Protein AF-A0AAJ0A864-F1 (afdb_monomer)

Foldseek 3Di:
DQPQQDDPVLLVLLVVLLVVQPPDFQQEEAEAADDPVLSVVLSVVVVGAYLCRSSPLCNPPVHPNPCPVVDDPVSVVSSVLSSLQSVLLVNLQGQEYEYEAADPPPGHDPVLPDSCRPHNVCNSLQVPHRDPRYWYKYAHCPDPPRNPPIDTDPPDDPVVVVPDD

Radius of gyration: 16.09 Å; Cα contacts (8 Å, |Δi|>4): 238; chains: 1; bounding box: 32×35×52 Å

Secondary structure (DSSP, 8-state):
-GGGT--HHHHHHHHHHHHHS---TT-BEEESSS-HHHHHHHHHHTT-B-HHHHHGGGT-TTSTT-TTTTS-HHHHHHHHHHHHHHHHHHHHTSSEEEEE-PPSS--S-TTS-SHIIIIIHHIIIIIT---TT-EEEEE-TTSTT-TT-EEEEES---GGGSS--

Structure (mmCIF, N/CA/C/O backbone):
data_AF-A0AAJ0A864-F1
#
_entry.id   AF-A0AAJ0A864-F1
#
loop_
_atom_site.group_PDB
_atom_site.id
_atom_site.type_symbol
_atom_site.label_atom_id
_atom_site.label_alt_id
_atom_site.label_comp_id
_atom_site.label_asym_id
_atom_site.label_entity_id
_atom_site.label_seq_id
_atom_site.pdbx_PDB_ins_code
_atom_site.Cartn_x
_atom_site.Cartn_y
_atom_site.Cartn_z
_atom_site.occupancy
_atom_site.B_iso_or_equiv
_atom_site.auth_seq_id
_atom_site.auth_comp_id
_atom_site.auth_asym_id
_atom_site.auth_atom_id
_atom_site.pdbx_PDB_model_num
ATOM 1 N N . VAL A 1 1 ? 8.183 14.359 -11.055 1.00 48.59 1 VAL A N 1
ATOM 2 C CA . VAL A 1 1 ? 8.402 13.544 -9.830 1.00 48.59 1 VAL A CA 1
ATOM 3 C C . VAL A 1 1 ? 8.627 12.056 -10.144 1.00 48.59 1 VAL A C 1
ATOM 5 O O . VAL A 1 1 ? 9.389 11.418 -9.438 1.00 48.59 1 VAL A O 1
ATOM 8 N N . TYR A 1 2 ? 8.082 11.517 -11.244 1.00 49.19 2 TYR A N 1
ATOM 9 C CA . TYR A 1 2 ? 8.258 10.113 -11.669 1.00 49.19 2 TYR A CA 1
ATOM 10 C C . TYR A 1 2 ? 9.666 9.613 -12.081 1.00 49.19 2 TYR A C 1
ATOM 12 O O . TYR A 1 2 ? 9.952 8.448 -11.802 1.00 49.19 2 TYR A O 1
ATOM 20 N N . PRO A 1 3 ? 10.565 10.410 -12.705 1.00 59.06 3 PRO A N 1
ATOM 21 C CA . PRO A 1 3 ? 11.715 9.841 -13.425 1.00 59.06 3 PRO A CA 1
ATOM 22 C C . PRO A 1 3 ? 12.799 9.230 -12.523 1.00 59.06 3 PRO A C 1
ATOM 24 O O . PRO A 1 3 ? 13.749 8.639 -13.024 1.00 59.06 3 PRO A O 1
ATOM 27 N N . GLN A 1 4 ? 12.683 9.359 -11.196 1.00 72.50 4 GLN A N 1
ATOM 28 C CA . GLN A 1 4 ? 13.662 8.802 -10.260 1.00 72.50 4 GLN A CA 1
ATOM 29 C C . GLN A 1 4 ? 13.469 7.302 -9.968 1.00 72.50 4 GLN A C 1
ATOM 31 O O . GLN A 1 4 ? 14.411 6.656 -9.503 1.00 72.50 4 GLN A O 1
ATOM 36 N N . TYR A 1 5 ? 12.275 6.748 -10.223 1.00 81.25 5 TYR A N 1
ATOM 37 C CA . TYR A 1 5 ? 11.952 5.350 -9.898 1.00 81.25 5 TYR A CA 1
ATOM 38 C C . TYR A 1 5 ? 11.578 4.495 -11.105 1.00 81.25 5 TYR A C 1
ATOM 40 O O . TYR A 1 5 ? 11.988 3.337 -11.141 1.00 81.25 5 TYR A O 1
ATOM 48 N N . LEU A 1 6 ? 10.812 5.048 -12.049 1.00 90.44 6 LEU A N 1
ATOM 49 C CA . LEU A 1 6 ? 10.259 4.312 -13.186 1.00 90.44 6 LEU A CA 1
ATOM 50 C C . LEU A 1 6 ? 10.549 5.024 -14.503 1.00 90.44 6 LEU A C 1
ATOM 52 O O . LEU A 1 6 ? 10.594 6.259 -14.549 1.00 90.44 6 LEU A O 1
ATOM 56 N N . THR A 1 7 ? 10.678 4.243 -15.573 1.00 91.75 7 THR A N 1
ATOM 57 C CA . THR A 1 7 ? 10.582 4.767 -16.940 1.00 91.75 7 THR A CA 1
ATOM 58 C C . THR A 1 7 ? 9.127 5.097 -17.288 1.00 91.75 7 THR A C 1
ATOM 60 O O . THR A 1 7 ? 8.189 4.709 -16.587 1.00 91.75 7 THR A O 1
ATOM 63 N N . ILE A 1 8 ? 8.919 5.838 -18.378 1.00 90.56 8 ILE A N 1
ATOM 64 C CA . ILE A 1 8 ? 7.571 6.207 -18.835 1.00 90.56 8 ILE A CA 1
ATOM 65 C C . ILE A 1 8 ? 6.778 4.952 -19.229 1.00 90.56 8 ILE A C 1
ATOM 67 O O . ILE A 1 8 ? 5.592 4.847 -18.920 1.00 90.56 8 ILE A O 1
ATOM 71 N N . GLU A 1 9 ? 7.446 3.986 -19.854 1.00 92.88 9 GLU A N 1
ATOM 72 C CA . GLU A 1 9 ? 6.871 2.715 -20.293 1.00 92.88 9 GLU A CA 1
ATOM 73 C C . GLU A 1 9 ? 6.418 1.871 -19.098 1.00 92.88 9 GLU A C 1
ATOM 75 O O . GLU A 1 9 ? 5.308 1.341 -19.106 1.00 92.88 9 GLU A O 1
ATOM 80 N N . GLU A 1 10 ? 7.230 1.804 -18.038 1.00 94.69 10 GLU A N 1
ATOM 81 C CA . GLU A 1 10 ? 6.875 1.093 -16.804 1.00 94.69 10 GLU A CA 1
ATOM 82 C C . GLU A 1 10 ? 5.656 1.726 -16.122 1.00 94.69 10 GLU A C 1
ATOM 84 O O . GLU A 1 10 ? 4.744 1.018 -15.696 1.00 94.69 10 GLU A O 1
ATOM 89 N N . VAL A 1 11 ? 5.596 3.062 -16.054 1.00 94.19 11 VAL A N 1
ATOM 90 C CA . VAL A 1 11 ? 4.421 3.768 -15.516 1.00 94.19 11 VAL A CA 1
ATOM 91 C C . VAL A 1 11 ? 3.176 3.451 -16.342 1.00 94.19 11 VAL A C 1
ATOM 93 O O . VAL A 1 11 ? 2.132 3.135 -15.771 1.00 94.19 11 VAL A O 1
ATOM 96 N N . ALA A 1 12 ? 3.277 3.515 -17.672 1.00 93.88 12 ALA A N 1
ATOM 97 C CA . ALA A 1 12 ? 2.158 3.224 -18.562 1.00 93.88 12 ALA A CA 1
ATOM 98 C C . ALA A 1 12 ? 1.654 1.783 -18.384 1.00 93.88 12 ALA A C 1
ATOM 100 O O . ALA A 1 12 ? 0.447 1.576 -18.261 1.00 93.88 12 ALA A O 1
ATOM 101 N N . GLN A 1 13 ? 2.564 0.809 -18.286 1.00 95.25 13 GLN A N 1
ATOM 102 C CA . GLN A 1 13 ? 2.222 -0.597 -18.065 1.00 95.25 13 GLN A CA 1
ATOM 103 C C . GLN A 1 13 ? 1.512 -0.813 -16.721 1.00 95.25 13 GLN A C 1
ATOM 105 O O . GLN A 1 13 ? 0.503 -1.514 -16.666 1.00 95.25 13 GLN A O 1
ATOM 110 N N . ILE A 1 14 ? 1.996 -0.184 -15.646 1.00 95.69 14 ILE A N 1
ATOM 111 C CA . ILE A 1 14 ? 1.382 -0.281 -14.313 1.00 95.69 14 ILE A CA 1
ATOM 112 C C . ILE A 1 14 ? -0.017 0.343 -14.306 1.00 95.69 14 ILE A C 1
ATOM 114 O O . ILE A 1 14 ? -0.963 -0.254 -13.791 1.00 95.69 14 ILE A O 1
ATOM 118 N N . ILE A 1 15 ? -0.170 1.531 -14.898 1.00 94.25 15 ILE A N 1
ATOM 119 C CA . ILE A 1 15 ? -1.473 2.200 -14.998 1.00 94.25 15 ILE A CA 1
ATOM 120 C C . ILE A 1 15 ? -2.456 1.344 -15.798 1.00 94.25 15 ILE A C 1
ATOM 122 O O . ILE A 1 15 ? -3.619 1.239 -15.413 1.00 94.25 15 ILE A O 1
ATOM 126 N N . GLU A 1 16 ? -2.008 0.731 -16.892 1.00 94.25 16 GLU A N 1
ATOM 127 C CA . GLU A 1 16 ? -2.853 -0.140 -17.705 1.00 94.25 16 GLU A CA 1
ATOM 128 C C . GLU A 1 16 ? -3.248 -1.413 -16.948 1.00 94.25 16 GLU A C 1
ATOM 130 O O . GLU A 1 16 ? -4.419 -1.789 -16.934 1.00 94.25 16 GLU A O 1
ATOM 135 N N . GLN A 1 17 ? -2.315 -2.013 -16.206 1.00 94.94 17 GLN A N 1
ATOM 136 C CA . GLN A 1 17 ? -2.597 -3.155 -15.339 1.00 94.94 17 GLN A CA 1
ATOM 137 C C . GLN A 1 17 ? -3.677 -2.836 -14.291 1.00 94.94 17 GLN A C 1
ATOM 139 O O . GLN A 1 17 ? -4.563 -3.660 -14.054 1.00 94.94 17 GLN A O 1
ATOM 144 N N . PHE A 1 18 ? -3.664 -1.629 -13.714 1.00 92.81 18 PHE A N 1
ATOM 145 C CA . PHE A 1 18 ? -4.703 -1.171 -12.781 1.00 92.81 18 PHE A CA 1
ATOM 146 C C . PHE A 1 18 ? -6.074 -0.940 -13.434 1.00 92.81 18 PHE A C 1
ATOM 148 O O . PHE A 1 18 ? -7.058 -0.796 -12.712 1.00 92.81 18 PHE A O 1
ATOM 155 N N . LYS A 1 19 ? -6.163 -0.884 -14.768 1.00 89.56 19 LYS A N 1
ATOM 156 C CA . LYS A 1 19 ? -7.443 -0.844 -15.496 1.00 89.56 19 LYS A CA 1
ATOM 157 C C . LYS A 1 19 ? -7.937 -2.240 -15.871 1.00 89.56 19 LYS A C 1
ATOM 159 O O . LYS A 1 19 ? -9.141 -2.468 -15.852 1.00 89.56 19 LYS A O 1
ATOM 164 N N . ILE A 1 20 ? -7.021 -3.142 -16.237 1.00 85.62 20 ILE A N 1
ATOM 165 C CA . ILE A 1 20 ? -7.339 -4.505 -16.695 1.00 85.62 20 ILE A CA 1
ATOM 166 C C . ILE A 1 20 ? -7.784 -5.389 -15.526 1.00 85.62 20 ILE A C 1
ATOM 168 O O . ILE A 1 20 ? -8.782 -6.100 -15.624 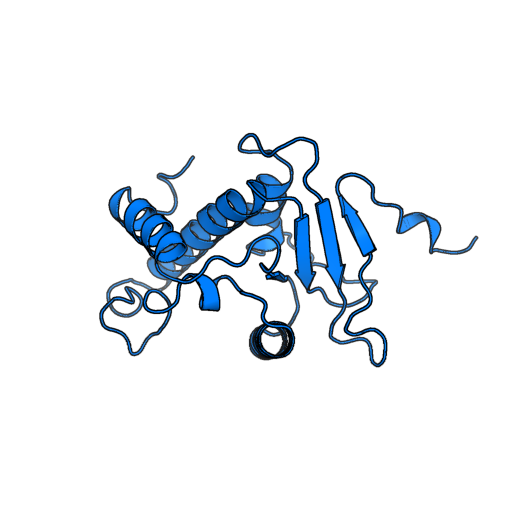1.00 85.62 20 ILE A O 1
ATOM 172 N N . CYS A 1 21 ? -7.043 -5.363 -14.415 1.00 75.25 21 CYS A N 1
ATOM 173 C CA . CYS A 1 21 ? -7.458 -6.042 -13.192 1.00 75.25 21 CYS A CA 1
ATOM 174 C C . CYS A 1 21 ? -8.578 -5.213 -12.546 1.00 75.25 21 CYS A C 1
ATOM 176 O O . CYS A 1 21 ? -8.407 -3.996 -12.448 1.00 75.25 21 CYS A O 1
ATOM 178 N N . PRO A 1 22 ? -9.712 -5.805 -12.116 1.00 83.19 22 PRO A N 1
ATOM 179 C CA . PRO A 1 22 ? -10.836 -5.030 -11.601 1.00 83.19 22 PRO A CA 1
ATOM 180 C C . PRO A 1 22 ? -10.391 -4.195 -10.400 1.00 83.19 22 PRO A C 1
ATOM 182 O O . PRO A 1 22 ? -10.181 -4.718 -9.307 1.00 83.19 22 PRO A O 1
ATOM 185 N N . TRP A 1 23 ? -10.227 -2.889 -10.610 1.00 90.31 23 TRP A N 1
ATOM 186 C CA . TRP A 1 23 ? -9.945 -1.940 -9.544 1.00 90.31 23 TRP A CA 1
ATOM 187 C C . TRP A 1 23 ? -11.209 -1.763 -8.715 1.00 90.31 23 TRP A C 1
ATOM 189 O O . TRP A 1 23 ? -12.174 -1.133 -9.151 1.00 90.31 23 TRP A O 1
ATOM 199 N N . LEU A 1 24 ? -11.213 -2.337 -7.519 1.00 90.06 24 LEU A N 1
ATOM 200 C CA . LEU A 1 24 ? -12.354 -2.251 -6.624 1.00 90.06 24 LEU A CA 1
ATOM 201 C C . LEU A 1 24 ? -12.242 -0.953 -5.828 1.00 90.06 24 LEU A C 1
ATOM 203 O O . LEU A 1 24 ? -11.351 -0.806 -4.994 1.00 90.06 24 LEU A O 1
ATOM 207 N N . GLU A 1 25 ? -13.104 0.019 -6.106 1.00 89.25 25 GLU A N 1
ATOM 208 C CA . GLU A 1 25 ? -13.004 1.333 -5.471 1.00 89.25 25 GLU A CA 1
ATOM 209 C C . GLU A 1 25 ? -13.029 1.229 -3.935 1.00 89.25 25 GLU A C 1
ATOM 211 O O . GLU A 1 25 ? -13.855 0.520 -3.355 1.00 89.25 25 GLU A O 1
ATOM 216 N N . ASN A 1 26 ? -12.109 1.935 -3.268 1.00 89.94 26 ASN A N 1
ATOM 217 C CA . ASN A 1 26 ? -11.956 1.961 -1.808 1.00 89.94 26 ASN A CA 1
ATOM 218 C C . ASN A 1 26 ? -11.684 0.582 -1.162 1.00 89.94 26 ASN A C 1
ATOM 220 O O . ASN A 1 26 ?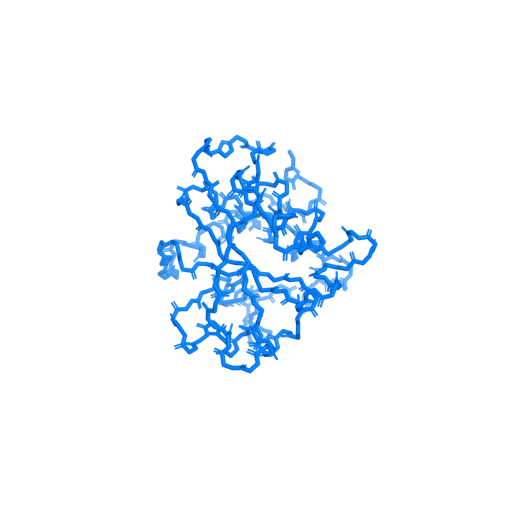 -11.867 0.402 0.045 1.00 89.94 26 ASN A O 1
ATOM 224 N N . LYS A 1 27 ? -11.230 -0.402 -1.950 1.00 94.62 27 LYS A N 1
ATOM 225 C CA . LYS A 1 27 ? -10.831 -1.741 -1.486 1.00 94.62 27 LYS A CA 1
ATOM 226 C C . LYS A 1 27 ? -9.320 -1.945 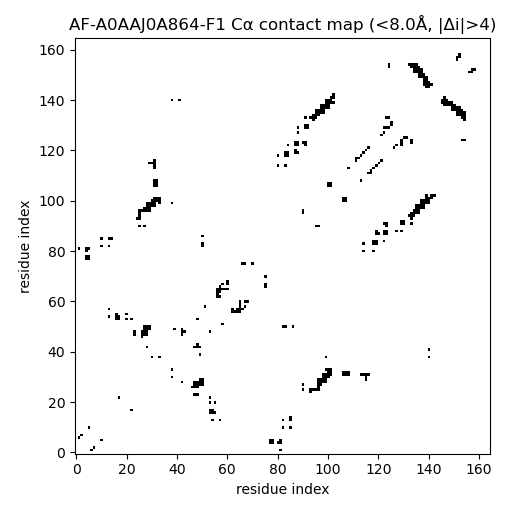-1.513 1.00 94.62 27 LYS A C 1
ATOM 228 O O . LYS A 1 27 ? -8.859 -3.077 -1.429 1.00 94.62 27 LYS A O 1
ATOM 233 N N . GLN A 1 28 ? -8.540 -0.874 -1.599 1.00 96.12 28 GLN A N 1
ATOM 234 C CA . GLN A 1 28 ? -7.087 -0.954 -1.542 1.00 96.12 28 GLN A CA 1
ATOM 235 C C . GLN A 1 28 ? -6.588 -0.937 -0.099 1.00 96.12 28 GLN A C 1
ATOM 237 O O . GLN A 1 28 ? -7.165 -0.284 0.773 1.00 96.12 28 GLN A O 1
ATOM 242 N N . VAL A 1 29 ? -5.511 -1.683 0.138 1.00 97.06 29 VAL A N 1
ATOM 243 C CA . VAL A 1 29 ? -4.870 -1.816 1.447 1.00 97.06 29 VAL A CA 1
ATOM 244 C C . VAL A 1 29 ? -3.386 -1.540 1.304 1.00 97.06 29 VAL A C 1
ATOM 246 O O . VAL A 1 29 ? -2.708 -2.135 0.462 1.00 97.06 29 VAL A O 1
ATOM 249 N N . LEU A 1 30 ? -2.886 -0.658 2.162 1.00 97.12 30 LEU A N 1
ATOM 250 C CA . LEU A 1 30 ? -1.457 -0.440 2.372 1.00 97.12 30 LEU A CA 1
ATOM 251 C C . LEU A 1 30 ? -1.065 -0.999 3.738 1.00 97.12 30 LEU A C 1
ATOM 253 O O . LEU A 1 30 ? -1.918 -1.421 4.521 1.00 97.12 30 LEU A O 1
ATOM 257 N N . TRP A 1 31 ? 0.226 -1.049 4.035 1.00 95.88 31 TRP A N 1
ATOM 258 C CA . TRP A 1 31 ? 0.685 -1.583 5.311 1.00 95.88 31 TRP A CA 1
ATOM 259 C C . TRP A 1 31 ? 2.078 -1.084 5.672 1.00 95.88 31 TRP A C 1
ATOM 261 O O . TRP A 1 31 ? 2.885 -0.741 4.809 1.00 95.88 31 TRP A O 1
ATOM 271 N N . SER A 1 32 ? 2.369 -1.087 6.967 1.00 94.19 32 SER A N 1
ATOM 272 C CA . SER A 1 32 ? 3.695 -0.813 7.514 1.00 94.19 32 SER A CA 1
ATOM 273 C C . SER A 1 32 ? 3.903 -1.685 8.746 1.00 94.19 32 SER A C 1
ATOM 275 O O . SER A 1 32 ? 2.983 -1.845 9.537 1.00 94.19 32 SER A O 1
ATOM 277 N N . GLY A 1 33 ? 5.075 -2.306 8.897 1.00 89.75 33 GLY A N 1
ATOM 278 C CA . GLY A 1 33 ? 5.432 -3.089 10.092 1.00 89.75 33 GLY A CA 1
ATOM 279 C C . GLY A 1 33 ? 4.700 -4.429 10.302 1.00 89.75 33 GLY A C 1
ATOM 280 O O . GLY A 1 33 ? 5.090 -5.186 11.183 1.00 89.75 33 GLY A O 1
ATOM 281 N N . VAL A 1 34 ? 3.680 -4.766 9.506 1.00 91.44 34 VAL A N 1
ATOM 282 C CA . VAL A 1 34 ? 2.972 -6.065 9.562 1.00 91.44 34 VAL A CA 1
ATOM 283 C C . VAL A 1 34 ? 3.616 -7.073 8.606 1.00 91.44 34 VAL A C 1
ATOM 285 O O . VAL A 1 34 ? 4.117 -6.699 7.554 1.00 91.44 34 VAL A O 1
ATOM 288 N N . ASN A 1 35 ? 3.608 -8.372 8.913 1.00 91.94 35 ASN A N 1
ATOM 289 C CA . ASN A 1 35 ? 4.151 -9.367 7.984 1.00 91.94 35 ASN A CA 1
ATOM 290 C C . ASN A 1 35 ? 3.348 -9.418 6.666 1.00 91.94 35 ASN A C 1
ATOM 292 O O . ASN A 1 35 ? 2.122 -9.515 6.683 1.00 91.94 35 ASN A O 1
ATOM 296 N N . ARG A 1 36 ? 4.039 -9.436 5.515 1.00 91.62 36 ARG A N 1
ATOM 297 C CA . ARG A 1 36 ? 3.418 -9.496 4.178 1.00 91.62 36 ARG A CA 1
ATOM 298 C C . ARG A 1 36 ? 2.403 -10.634 4.022 1.00 91.62 36 ARG A C 1
ATOM 300 O O . ARG A 1 36 ? 1.368 -10.420 3.400 1.00 91.62 36 ARG A O 1
ATOM 307 N N . THR A 1 37 ? 2.686 -11.834 4.537 1.00 94.00 37 THR A N 1
ATOM 308 C CA . THR A 1 37 ? 1.765 -12.979 4.398 1.00 94.00 37 THR A CA 1
ATOM 309 C C . THR A 1 37 ? 0.477 -12.750 5.178 1.00 94.00 37 THR A C 1
ATOM 311 O O . THR A 1 37 ? -0.601 -13.044 4.671 1.00 94.00 37 THR A O 1
ATOM 314 N N . GLN A 1 38 ? 0.576 -12.150 6.365 1.00 94.62 38 GLN A N 1
ATOM 315 C CA . GLN A 1 38 ? -0.576 -11.771 7.175 1.00 94.62 38 GLN A CA 1
ATOM 316 C C . GLN A 1 38 ? -1.388 -10.659 6.507 1.00 94.62 38 GLN A C 1
ATOM 318 O O . GLN A 1 38 ? -2.611 -10.748 6.464 1.00 94.62 38 GLN A O 1
ATOM 323 N N . VAL A 1 39 ? -0.724 -9.643 5.946 1.00 96.06 39 VAL A N 1
ATOM 324 C CA . VAL A 1 39 ? -1.391 -8.569 5.193 1.00 96.06 39 VAL A CA 1
ATOM 325 C C . VAL A 1 39 ? -2.164 -9.133 4.006 1.00 96.06 39 VAL A C 1
ATOM 327 O O . VAL A 1 39 ? -3.326 -8.781 3.814 1.00 96.06 39 VAL A O 1
ATOM 330 N N . GLN A 1 40 ? -1.540 -10.022 3.228 1.00 96.25 40 GLN A N 1
ATOM 331 C CA . GLN A 1 40 ? -2.192 -10.629 2.073 1.00 96.25 40 GLN A CA 1
ATOM 332 C C . GLN A 1 40 ? -3.390 -11.484 2.501 1.00 96.25 40 GLN A C 1
ATOM 334 O O . GLN A 1 40 ? -4.477 -11.288 1.976 1.00 96.25 40 GLN A O 1
ATOM 339 N N . ALA A 1 41 ? -3.233 -12.341 3.516 1.00 96.25 41 ALA A N 1
ATOM 340 C CA . ALA A 1 41 ? -4.333 -13.153 4.037 1.00 96.25 41 ALA A CA 1
ATOM 341 C C . ALA A 1 41 ? -5.496 -12.297 4.570 1.00 96.25 41 ALA A C 1
ATOM 343 O O . ALA A 1 41 ? -6.659 -12.596 4.298 1.00 96.25 41 ALA A O 1
ATOM 344 N N . TRP A 1 42 ? -5.194 -11.215 5.297 1.00 96.81 42 TRP A N 1
ATOM 345 C CA . TRP A 1 42 ? -6.204 -10.281 5.797 1.00 96.81 42 TRP A CA 1
ATOM 346 C C . TRP A 1 42 ? -6.973 -9.625 4.645 1.00 96.81 42 TRP A C 1
ATOM 348 O O . TRP A 1 42 ? -8.204 -9.551 4.701 1.00 96.81 42 TRP A O 1
ATOM 358 N N . ALA A 1 43 ? -6.263 -9.196 3.595 1.00 96.88 43 ALA A N 1
ATOM 359 C CA . ALA A 1 43 ? -6.853 -8.571 2.417 1.00 96.88 43 ALA A CA 1
ATOM 360 C C . ALA A 1 43 ? -7.714 -9.558 1.612 1.00 96.88 43 ALA A C 1
ATOM 362 O O . ALA A 1 43 ? -8.861 -9.236 1.292 1.00 96.88 43 ALA A O 1
ATOM 363 N N . ASP A 1 44 ? -7.209 -10.767 1.356 1.00 96.31 44 ASP A N 1
ATOM 364 C CA . ASP A 1 44 ? -7.903 -11.808 0.587 1.00 96.31 44 ASP A CA 1
ATOM 365 C C . ASP A 1 44 ? -9.234 -12.194 1.246 1.00 96.31 44 ASP A C 1
ATOM 367 O O . ASP A 1 44 ? -10.273 -12.219 0.586 1.00 96.31 44 ASP A O 1
ATOM 371 N N . GLN A 1 45 ? -9.240 -12.386 2.572 1.00 96.75 45 GLN A N 1
ATOM 372 C CA . GLN A 1 45 ? -10.453 -12.686 3.349 1.00 96.75 45 GLN A CA 1
ATOM 373 C C . GLN A 1 45 ? -11.544 -11.608 3.230 1.00 96.75 45 GLN A C 1
ATOM 375 O O . GLN A 1 45 ? -12.716 -11.889 3.474 1.00 96.75 45 GLN A O 1
ATOM 380 N N . ARG A 1 46 ? -11.174 -10.371 2.875 1.00 95.88 46 ARG A N 1
ATOM 381 C CA . ARG A 1 46 ? -12.067 -9.196 2.833 1.00 95.88 46 ARG A CA 1
ATOM 382 C C . ARG A 1 46 ? -12.338 -8.696 1.416 1.00 95.88 46 ARG A C 1
ATOM 384 O O . ARG A 1 46 ? -12.988 -7.655 1.243 1.00 95.88 46 ARG A O 1
ATOM 391 N N . GLY A 1 47 ? -11.836 -9.415 0.410 1.00 95.06 47 GLY A N 1
ATOM 392 C CA . GLY A 1 47 ? -11.894 -9.000 -0.990 1.00 95.06 47 GLY A CA 1
ATOM 393 C C . GLY A 1 47 ? -11.212 -7.649 -1.217 1.00 95.06 47 GLY A C 1
ATOM 394 O O . GLY A 1 47 ? -11.744 -6.801 -1.934 1.00 95.06 47 GLY A O 1
ATOM 395 N N . MET A 1 48 ? -10.093 -7.410 -0.533 1.00 95.94 48 MET A N 1
ATOM 396 C CA . MET A 1 48 ? -9.292 -6.195 -0.651 1.00 95.94 48 MET A CA 1
AT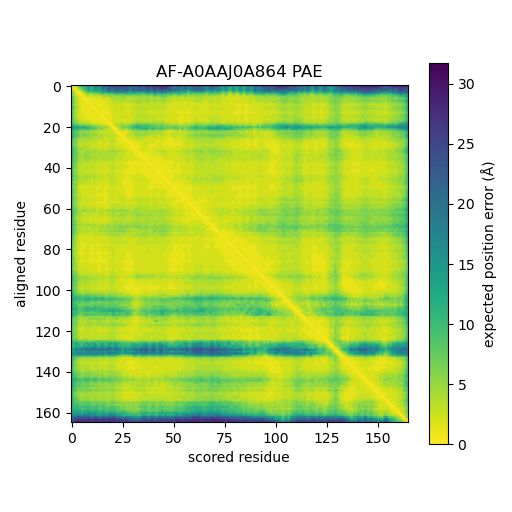OM 397 C C . MET A 1 48 ? -8.009 -6.450 -1.448 1.00 95.94 48 MET A C 1
ATOM 399 O O . MET A 1 48 ? -7.563 -7.582 -1.607 1.00 95.94 48 MET A O 1
ATOM 403 N N . GLN A 1 49 ? -7.417 -5.381 -1.971 1.00 96.00 49 GLN A N 1
ATOM 404 C CA . GLN A 1 49 ? -6.315 -5.432 -2.923 1.00 96.00 49 GLN A CA 1
ATOM 405 C C . GLN A 1 49 ? -5.072 -4.766 -2.334 1.00 96.00 49 GLN A C 1
ATOM 407 O O . GLN A 1 49 ? -5.058 -3.562 -2.068 1.00 96.00 49 GLN A O 1
ATOM 412 N N . THR A 1 50 ? -4.009 -5.547 -2.156 1.00 96.56 50 THR A N 1
ATOM 413 C CA . THR A 1 50 ? -2.670 -5.008 -1.885 1.00 96.56 50 THR A CA 1
ATOM 414 C C . THR A 1 50 ? -2.030 -4.525 -3.192 1.00 96.56 50 THR A C 1
ATOM 416 O O . THR A 1 50 ? -2.517 -4.842 -4.281 1.00 96.56 50 THR A O 1
ATOM 419 N N . LEU A 1 51 ? -0.886 -3.832 -3.115 1.00 96.12 51 LEU A N 1
ATOM 420 C CA . LEU A 1 51 ? -0.077 -3.530 -4.306 1.00 96.12 51 LEU A CA 1
ATOM 421 C C . LEU A 1 51 ? 0.234 -4.800 -5.116 1.00 96.12 51 LEU A C 1
ATOM 423 O O . LEU A 1 51 ? 0.186 -4.775 -6.340 1.00 96.12 51 LEU A O 1
ATOM 427 N N . THR A 1 52 ? 0.528 -5.918 -4.441 1.00 94.25 52 THR A N 1
ATOM 428 C CA . THR A 1 52 ? 0.841 -7.188 -5.119 1.00 94.25 52 THR A CA 1
ATOM 429 C C . THR A 1 52 ? -0.376 -7.705 -5.886 1.00 94.25 52 THR A C 1
ATOM 431 O O . THR A 1 52 ? -0.247 -8.057 -7.055 1.00 94.25 52 THR A O 1
ATOM 434 N N . THR A 1 53 ? -1.563 -7.670 -5.272 1.00 95.06 53 THR A N 1
ATOM 435 C CA . THR A 1 53 ? -2.822 -8.050 -5.930 1.00 95.06 53 THR A CA 1
ATOM 436 C C . THR A 1 53 ? -3.133 -7.153 -7.130 1.00 95.06 53 THR A C 1
ATOM 438 O O . THR A 1 53 ? -3.467 -7.656 -8.199 1.00 95.06 53 THR A O 1
ATOM 441 N N . ALA A 1 54 ? -3.000 -5.831 -6.979 1.00 95.38 54 ALA A N 1
ATOM 442 C CA . ALA A 1 54 ? -3.310 -4.871 -8.041 1.00 95.38 54 ALA A CA 1
ATOM 443 C C . ALA A 1 54 ? -2.343 -4.980 -9.233 1.00 95.38 54 ALA A C 1
ATOM 445 O O . ALA A 1 54 ? -2.758 -4.868 -10.385 1.00 95.38 54 ALA A O 1
ATOM 44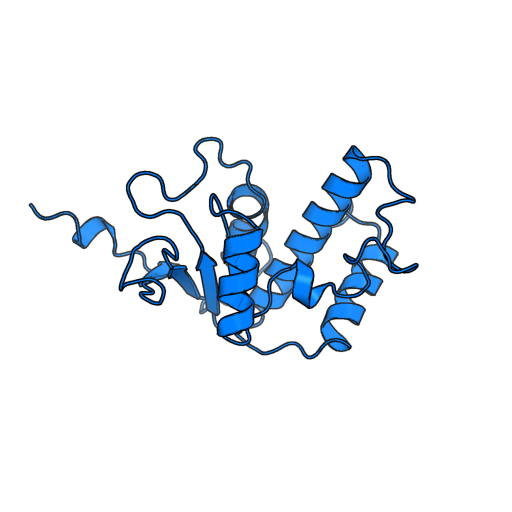6 N N . MET A 1 55 ? -1.061 -5.237 -8.963 1.00 95.44 55 MET A N 1
ATOM 447 C CA . MET A 1 55 ? -0.032 -5.423 -9.990 1.00 95.44 55 MET A CA 1
ATOM 448 C C . MET A 1 55 ? -0.131 -6.778 -10.707 1.00 95.44 55 MET A C 1
ATOM 450 O O . MET A 1 55 ? 0.361 -6.902 -11.828 1.00 95.44 55 MET A O 1
ATOM 454 N N . GLY A 1 56 ? -0.748 -7.789 -10.084 1.00 94.25 56 GLY A N 1
ATOM 455 C CA . GLY A 1 56 ? -1.034 -9.087 -10.699 1.00 94.25 56 GLY A CA 1
ATOM 456 C C . GLY A 1 56 ? 0.189 -9.710 -11.401 1.00 94.25 56 GLY A C 1
ATOM 457 O O . GLY A 1 56 ? 1.223 -9.886 -10.748 1.00 94.25 56 GLY A O 1
ATOM 458 N N . PRO A 1 57 ? 0.121 -10.000 -12.720 1.00 95.25 57 PRO A N 1
ATOM 459 C CA . PRO A 1 57 ? 1.227 -10.570 -13.502 1.00 95.25 57 PRO A CA 1
ATOM 460 C C . PRO A 1 57 ? 2.563 -9.828 -13.383 1.00 95.25 57 PRO A C 1
ATOM 462 O O . PRO A 1 57 ? 3.617 -10.446 -13.481 1.00 95.25 57 PRO A O 1
ATOM 465 N N . LEU A 1 58 ? 2.547 -8.513 -13.137 1.00 95.69 58 LEU A N 1
ATOM 466 C CA . LEU A 1 58 ? 3.768 -7.707 -13.023 1.00 95.69 58 LEU A CA 1
ATOM 467 C C . LEU A 1 58 ? 4.560 -7.989 -11.731 1.00 95.69 58 LEU A C 1
ATOM 469 O O . LEU A 1 58 ? 5.732 -7.620 -11.635 1.00 95.69 58 LEU A O 1
ATOM 473 N N . MET A 1 59 ? 3.933 -8.619 -10.732 1.00 94.19 59 MET A N 1
ATOM 474 C CA . MET A 1 59 ? 4.539 -8.982 -9.441 1.00 94.19 59 MET A CA 1
ATOM 475 C C . MET A 1 59 ? 4.607 -10.499 -9.207 1.00 94.19 59 MET A C 1
ATOM 477 O O . MET A 1 59 ? 5.151 -10.935 -8.191 1.00 94.19 59 MET A O 1
ATOM 481 N N . ASP A 1 60 ? 4.090 -11.306 -10.131 1.00 93.75 60 ASP A N 1
ATOM 482 C CA . ASP A 1 60 ? 4.204 -12.761 -10.096 1.00 93.75 60 ASP A CA 1
ATOM 483 C C . ASP A 1 60 ? 5.537 -13.197 -10.715 1.00 93.75 60 ASP A C 1
ATOM 485 O O . ASP A 1 60 ? 5.720 -13.148 -11.926 1.00 93.75 60 ASP A O 1
ATOM 489 N N . HIS A 1 61 ? 6.472 -13.661 -9.883 1.00 93.06 61 HIS A N 1
ATOM 490 C CA . HIS A 1 61 ? 7.809 -14.066 -10.331 1.00 93.06 61 HIS A CA 1
ATOM 491 C C . HIS A 1 61 ? 7.815 -15.248 -11.317 1.00 93.06 61 HIS A C 1
ATOM 493 O O . HIS A 1 61 ? 8.848 -15.500 -11.935 1.00 93.06 61 HIS A O 1
ATOM 499 N N . SER A 1 62 ? 6.712 -15.994 -11.436 1.00 92.94 62 SER A N 1
ATOM 500 C CA . SER A 1 62 ? 6.566 -17.069 -12.425 1.00 92.94 62 SER A CA 1
ATOM 501 C C . SER A 1 62 ? 6.030 -16.574 -13.772 1.00 92.94 62 SER A C 1
ATOM 503 O O . SER A 1 62 ? 6.090 -17.297 -14.768 1.00 92.94 62 SER A O 1
ATOM 505 N N . ASN A 1 63 ? 5.531 -15.339 -13.822 1.00 94.31 63 ASN A N 1
ATOM 506 C CA . ASN A 1 63 ? 4.936 -14.752 -15.008 1.00 94.31 63 ASN A CA 1
ATOM 507 C C . ASN A 1 63 ? 5.997 -14.036 -15.865 1.00 94.31 63 ASN A C 1
ATOM 509 O O . ASN A 1 63 ? 6.785 -13.255 -15.326 1.00 94.31 63 ASN A O 1
ATOM 513 N N . PRO A 1 64 ? 6.002 -14.217 -17.200 1.00 93.31 64 PRO A N 1
ATOM 514 C CA . PRO A 1 64 ? 6.965 -13.555 -18.084 1.00 93.31 64 PRO A CA 1
ATOM 515 C C . PRO A 1 64 ? 6.845 -12.024 -18.101 1.00 93.31 64 PRO A C 1
ATOM 517 O O . PRO A 1 64 ? 7.784 -11.352 -18.506 1.00 93.31 64 PRO A O 1
ATOM 520 N N . MET A 1 65 ? 5.718 -11.454 -17.661 1.00 92.69 65 MET A N 1
ATOM 521 C CA . MET A 1 65 ? 5.546 -10.001 -17.546 1.00 92.69 65 MET A CA 1
ATOM 522 C C . MET A 1 65 ? 6.257 -9.407 -16.318 1.00 92.69 65 MET A C 1
ATOM 524 O O . MET A 1 65 ? 6.367 -8.186 -16.197 1.00 92.69 65 MET A O 1
ATOM 528 N N . CYS A 1 66 ? 6.712 -10.237 -15.375 1.00 95.25 66 CYS A N 1
ATOM 529 C CA . CYS A 1 66 ? 7.381 -9.764 -14.174 1.00 95.25 66 CYS A CA 1
ATOM 530 C C . CYS A 1 66 ? 8.862 -9.481 -14.441 1.00 95.25 66 CYS A C 1
ATOM 532 O O . CYS A 1 66 ? 9.680 -10.383 -14.607 1.00 95.25 66 CYS A O 1
ATOM 534 N N . LEU A 1 67 ? 9.245 -8.209 -14.339 1.00 93.50 67 LEU A N 1
ATOM 535 C CA . LEU A 1 67 ? 10.618 -7.747 -14.581 1.00 93.50 67 LEU A CA 1
ATOM 536 C C . LEU A 1 67 ? 11.617 -8.136 -13.471 1.00 93.50 67 LEU A C 1
ATOM 538 O O . LEU A 1 67 ? 12.745 -7.636 -13.438 1.00 93.50 67 LEU A O 1
ATOM 542 N N . ARG A 1 68 ? 11.228 -8.981 -12.507 1.00 93.25 68 ARG A N 1
ATOM 543 C CA . ARG A 1 68 ? 12.070 -9.320 -11.350 1.00 93.25 68 ARG A CA 1
ATOM 544 C C . ARG A 1 68 ? 13.373 -9.996 -11.759 1.00 93.25 68 ARG A C 1
ATOM 546 O O . ARG A 1 68 ? 14.403 -9.695 -11.151 1.00 93.25 68 ARG A O 1
ATOM 553 N N . SER A 1 69 ? 13.318 -10.918 -12.717 1.00 91.12 69 SER A N 1
ATOM 554 C CA . SER A 1 69 ? 14.476 -11.666 -13.227 1.00 91.12 69 SER A CA 1
ATOM 555 C C . SER A 1 69 ? 15.385 -10.796 -14.102 1.00 91.12 69 SER A C 1
ATOM 557 O O . SER A 1 69 ? 16.600 -10.968 -14.082 1.00 91.12 69 SER A O 1
ATOM 559 N N . GLU A 1 70 ? 14.810 -9.819 -14.803 1.00 91.50 70 GLU A N 1
ATOM 560 C CA . GLU A 1 70 ? 15.520 -8.897 -15.699 1.00 91.50 70 GLU A CA 1
ATOM 561 C C . GLU A 1 70 ? 16.225 -7.756 -14.950 1.00 91.50 70 GLU A C 1
ATOM 563 O O . GLU A 1 70 ? 17.181 -7.155 -15.447 1.00 91.50 70 GLU A O 1
ATOM 568 N N . LYS A 1 71 ? 15.772 -7.438 -13.732 1.00 92.19 71 LYS A N 1
ATOM 569 C CA . LYS A 1 71 ? 16.299 -6.329 -12.931 1.00 92.19 71 LYS A CA 1
ATOM 570 C C . LYS A 1 71 ? 17.273 -6.796 -11.852 1.00 92.19 71 LYS A C 1
ATOM 572 O O . LYS A 1 71 ? 17.029 -7.727 -11.083 1.00 92.19 71 LYS A O 1
ATOM 577 N N . ARG A 1 72 ? 18.356 -6.027 -11.689 1.00 94.62 72 ARG A N 1
ATOM 578 C CA . ARG A 1 72 ? 19.223 -6.111 -10.499 1.00 94.62 72 ARG A CA 1
ATOM 579 C C . ARG A 1 72 ? 18.402 -5.851 -9.224 1.00 94.62 72 ARG A C 1
ATOM 581 O O . ARG A 1 72 ? 17.459 -5.061 -9.283 1.00 94.62 72 ARG A O 1
ATOM 588 N N . PRO A 1 73 ? 18.785 -6.397 -8.053 1.00 93.38 73 PRO A N 1
ATOM 589 C CA . PRO A 1 73 ? 18.022 -6.219 -6.810 1.00 93.38 73 PRO A CA 1
ATOM 590 C C . PRO A 1 73 ? 17.709 -4.756 -6.453 1.00 93.38 73 PRO A C 1
ATOM 592 O O . PRO A 1 73 ? 16.588 -4.437 -6.064 1.00 93.38 73 PRO A O 1
ATOM 595 N N . SER A 1 74 ? 18.666 -3.843 -6.647 1.00 92.31 74 SER A N 1
ATOM 596 C CA . SER A 1 74 ? 18.466 -2.408 -6.405 1.00 92.31 74 SER A CA 1
ATOM 597 C C . SER A 1 74 ? 17.510 -1.756 -7.411 1.00 92.31 74 SER A C 1
ATOM 599 O O . SER A 1 74 ? 16.703 -0.911 -7.031 1.00 92.31 74 SER A O 1
ATOM 601 N N . ALA A 1 75 ? 17.563 -2.164 -8.681 1.00 92.88 75 ALA A N 1
ATOM 602 C CA . ALA A 1 75 ? 16.647 -1.693 -9.717 1.00 92.88 75 ALA A CA 1
ATOM 603 C C . ALA A 1 75 ? 15.225 -2.229 -9.497 1.00 92.88 75 ALA A C 1
ATOM 605 O O . ALA A 1 75 ? 14.265 -1.485 -9.661 1.00 92.88 75 ALA A O 1
ATOM 606 N N . TRP A 1 76 ? 15.084 -3.481 -9.052 1.00 94.8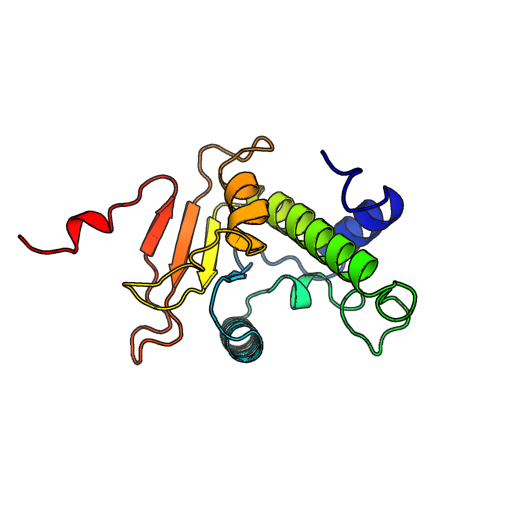1 76 TRP A N 1
ATOM 607 C CA . TRP A 1 76 ? 13.797 -4.045 -8.646 1.00 94.81 76 TRP A CA 1
ATOM 608 C C . TRP A 1 76 ? 13.199 -3.299 -7.449 1.00 94.81 76 TRP A C 1
ATOM 610 O O . TRP A 1 76 ? 12.027 -2.944 -7.466 1.00 94.81 76 TRP A O 1
ATOM 620 N N . SER A 1 77 ? 14.011 -2.992 -6.433 1.00 92.19 77 SER A N 1
ATOM 621 C CA . SER A 1 77 ? 13.564 -2.188 -5.288 1.00 92.19 77 SER A CA 1
ATOM 622 C C . SER A 1 77 ? 13.053 -0.807 -5.725 1.00 92.19 77 SER A C 1
ATOM 624 O O . SER A 1 77 ? 11.970 -0.394 -5.312 1.00 92.19 77 SER A O 1
ATOM 626 N N . LYS A 1 78 ? 13.769 -0.123 -6.633 1.00 93.25 78 LYS A N 1
ATOM 627 C CA . LYS A 1 78 ? 13.308 1.146 -7.230 1.00 93.25 78 LYS A CA 1
ATOM 628 C C . LYS A 1 78 ? 12.006 0.985 -8.016 1.00 93.25 78 LYS A C 1
ATOM 630 O O . LYS A 1 78 ? 11.113 1.809 -7.848 1.00 93.25 78 LYS A O 1
ATOM 635 N N . TYR A 1 79 ? 11.880 -0.084 -8.800 1.00 95.19 79 TYR A N 1
ATOM 636 C CA . TYR A 1 79 ? 10.657 -0.404 -9.535 1.00 95.19 79 TYR A CA 1
ATOM 637 C C . TYR A 1 79 ? 9.459 -0.580 -8.588 1.00 95.19 79 TYR A C 1
ATOM 639 O O . TYR A 1 79 ? 8.428 0.059 -8.776 1.00 95.19 79 TYR A O 1
ATOM 647 N N . VAL A 1 80 ? 9.610 -1.352 -7.505 1.00 94.94 80 VAL A N 1
ATOM 648 C CA . VAL A 1 80 ? 8.543 -1.546 -6.505 1.00 94.94 80 VAL A CA 1
ATOM 649 C C . VAL A 1 80 ? 8.196 -0.238 -5.783 1.00 94.94 80 VAL A C 1
ATOM 651 O O . VAL A 1 80 ? 7.016 0.037 -5.578 1.00 94.94 80 VAL A O 1
ATOM 654 N N . LYS A 1 81 ? 9.187 0.601 -5.444 1.00 93.94 81 LYS A N 1
ATOM 655 C CA . LYS A 1 81 ? 8.953 1.953 -4.892 1.00 93.94 81 LYS A CA 1
ATOM 656 C C . LYS A 1 81 ? 8.152 2.833 -5.853 1.00 93.94 81 LYS A C 1
ATOM 658 O O . LYS A 1 81 ? 7.229 3.531 -5.445 1.00 93.94 81 LYS A O 1
ATOM 663 N N . GLY A 1 82 ? 8.476 2.765 -7.138 1.00 94.69 82 GLY A N 1
ATOM 664 C CA . GLY A 1 82 ? 7.727 3.436 -8.190 1.00 94.69 82 GLY A CA 1
ATOM 665 C C . GLY A 1 82 ? 6.292 2.932 -8.326 1.00 94.69 82 GLY A C 1
ATOM 666 O O . GLY A 1 82 ? 5.364 3.735 -8.371 1.00 94.69 82 GLY A O 1
ATOM 667 N N . ALA A 1 83 ? 6.094 1.614 -8.339 1.00 95.88 83 ALA A N 1
ATOM 668 C CA . ALA A 1 83 ? 4.769 0.999 -8.399 1.00 95.88 83 ALA A CA 1
ATOM 669 C C . ALA A 1 83 ? 3.910 1.380 -7.183 1.00 95.88 83 ALA A C 1
ATOM 671 O O . ALA A 1 83 ? 2.737 1.711 -7.335 1.00 95.88 83 ALA A O 1
ATOM 672 N N . SER A 1 84 ? 4.517 1.416 -5.995 1.00 95.44 84 SER A N 1
ATOM 673 C CA . SER A 1 84 ? 3.922 1.911 -4.750 1.00 95.44 84 SER A CA 1
ATOM 674 C C . SER A 1 84 ? 3.480 3.381 -4.859 1.00 95.44 84 SER A C 1
ATOM 676 O O . SER A 1 84 ? 2.349 3.705 -4.497 1.00 95.44 84 SER A O 1
ATOM 678 N N . LEU A 1 85 ? 4.291 4.253 -5.473 1.00 93.94 85 LEU A N 1
ATOM 679 C CA . LEU A 1 85 ? 3.908 5.644 -5.763 1.00 93.94 85 LEU A CA 1
ATOM 680 C C . LEU A 1 85 ? 2.678 5.719 -6.681 1.00 93.94 85 LEU A C 1
ATOM 682 O O . LEU A 1 85 ? 1.724 6.433 -6.368 1.00 93.94 85 LEU A O 1
ATOM 686 N N . VAL A 1 86 ? 2.682 4.987 -7.801 1.00 94.38 86 VAL A N 1
ATOM 687 C CA . VAL A 1 86 ? 1.559 4.979 -8.762 1.00 94.38 86 VAL A CA 1
ATOM 688 C C . VAL A 1 86 ? 0.294 4.406 -8.115 1.00 94.38 86 VAL A C 1
ATOM 690 O O . VAL A 1 86 ? -0.799 4.927 -8.332 1.00 94.38 86 VAL A O 1
ATOM 693 N N . PHE A 1 87 ? 0.437 3.383 -7.272 1.00 95.44 87 PHE A N 1
ATOM 694 C CA . PHE A 1 87 ? -0.658 2.790 -6.509 1.00 95.44 87 PHE A CA 1
ATOM 695 C C . PHE A 1 87 ? -1.268 3.787 -5.523 1.00 95.44 87 PHE A C 1
ATOM 697 O O . PHE A 1 87 ? -2.476 4.005 -5.562 1.00 95.44 87 PHE A O 1
ATOM 704 N N . ALA A 1 88 ? -0.451 4.470 -4.717 1.00 94.25 88 ALA A N 1
ATOM 705 C CA . ALA A 1 88 ? -0.918 5.513 -3.804 1.00 94.25 88 ALA A CA 1
ATOM 706 C C . ALA A 1 88 ? -1.600 6.674 -4.546 1.00 94.25 88 ALA A C 1
ATOM 708 O O . ALA A 1 88 ? -2.647 7.155 -4.115 1.00 94.25 88 ALA A O 1
ATOM 709 N N . TRP A 1 89 ? -1.057 7.093 -5.694 1.00 92.50 89 TRP A N 1
ATOM 710 C CA . TRP A 1 89 ? -1.684 8.118 -6.533 1.00 92.50 89 TRP A CA 1
ATOM 711 C C . TRP A 1 89 ? -3.035 7.662 -7.095 1.00 92.50 89 TRP A C 1
ATOM 713 O O . TRP A 1 89 ? -3.983 8.443 -7.129 1.00 92.50 89 TRP A O 1
ATOM 723 N N . ARG A 1 90 ? -3.157 6.397 -7.512 1.00 92.44 90 ARG A N 1
ATOM 724 C CA . ARG A 1 90 ? -4.429 5.854 -8.000 1.00 92.44 90 ARG A CA 1
ATOM 725 C C . ARG A 1 90 ? -5.458 5.745 -6.875 1.00 92.44 90 ARG A C 1
ATOM 727 O O . ARG A 1 90 ? -6.613 6.102 -7.088 1.00 92.44 90 ARG A O 1
ATOM 734 N N . ILE A 1 91 ? -5.035 5.306 -5.689 1.00 94.00 91 ILE A N 1
ATOM 735 C CA . ILE A 1 91 ? -5.866 5.261 -4.478 1.00 94.00 91 ILE A CA 1
ATOM 736 C C . ILE A 1 91 ? -6.374 6.653 -4.113 1.00 94.00 91 ILE A C 1
ATOM 738 O O . ILE A 1 91 ? -7.546 6.790 -3.776 1.00 94.00 91 ILE A O 1
ATOM 742 N N . SER A 1 92 ? -5.529 7.685 -4.209 1.00 91.62 92 SER A N 1
ATOM 743 C CA . SER A 1 92 ? -5.914 9.049 -3.833 1.00 91.62 92 SER A CA 1
ATOM 744 C C . SER A 1 92 ? -7.024 9.638 -4.707 1.00 91.62 92 SER A C 1
ATOM 746 O O . SER A 1 92 ? -7.651 10.607 -4.300 1.00 91.62 92 SER A O 1
ATOM 748 N N . GLN A 1 93 ? -7.312 9.044 -5.872 1.00 89.31 93 GLN A N 1
ATOM 749 C CA . GLN A 1 93 ? -8.467 9.412 -6.700 1.00 89.31 93 GLN A CA 1
ATOM 750 C C . GLN A 1 93 ? -9.805 8.896 -6.138 1.00 89.31 93 GLN A C 1
ATOM 752 O O . GLN A 1 93 ? -10.859 9.285 -6.633 1.00 89.31 93 GLN A O 1
ATOM 757 N N . GLY A 1 94 ? -9.768 7.992 -5.154 1.00 89.75 94 GLY A N 1
ATOM 758 C CA . GLY A 1 94 ? -10.939 7.492 -4.437 1.00 89.75 94 GLY A CA 1
ATOM 759 C C . GLY A 1 94 ? -11.299 8.346 -3.219 1.00 89.75 94 GLY A C 1
ATOM 760 O O . GLY A 1 94 ? -10.930 9.514 -3.107 1.00 89.75 94 GLY A O 1
ATOM 761 N N . SER A 1 95 ? -12.020 7.741 -2.273 1.00 92.19 95 SER A N 1
ATOM 762 C CA . SER A 1 95 ? -12.508 8.427 -1.068 1.00 92.19 95 SER A CA 1
ATOM 763 C C . SER A 1 95 ? -11.674 8.129 0.178 1.00 92.19 95 SER A C 1
ATOM 765 O O . SER A 1 95 ? -11.495 8.998 1.035 1.00 92.19 95 SER A O 1
ATOM 767 N N . PHE A 1 96 ? -11.190 6.894 0.323 1.00 94.19 96 PHE A N 1
ATOM 768 C CA . PHE A 1 96 ? -10.393 6.496 1.480 1.00 94.19 96 PHE A CA 1
ATOM 769 C C . PHE A 1 96 ? -9.541 5.257 1.209 1.00 94.19 96 PHE A C 1
ATOM 771 O O . PHE A 1 96 ? -9.748 4.533 0.237 1.00 94.19 96 PHE A O 1
ATOM 778 N N . THR A 1 97 ? -8.620 4.979 2.129 1.00 95.69 97 THR A N 1
ATOM 779 C CA . THR A 1 97 ? -7.887 3.711 2.175 1.00 95.69 97 THR A CA 1
ATOM 780 C C . THR A 1 97 ? -7.717 3.190 3.598 1.00 95.69 97 THR A C 1
ATOM 782 O O . THR A 1 97 ? -7.906 3.924 4.574 1.00 95.69 97 THR A O 1
ATOM 785 N N . THR A 1 98 ? -7.364 1.909 3.700 1.00 97.00 98 THR A N 1
ATOM 786 C CA . THR A 1 98 ? -7.015 1.232 4.954 1.00 97.00 98 THR A CA 1
ATOM 787 C C . THR A 1 98 ? -5.526 0.909 4.974 1.00 97.00 98 THR A C 1
ATOM 789 O O . THR A 1 98 ? -4.967 0.456 3.975 1.00 97.00 98 THR A O 1
ATOM 792 N N . VAL A 1 99 ? -4.888 1.120 6.121 1.00 97.06 99 VAL A N 1
ATOM 793 C CA . VAL A 1 99 ? -3.473 0.831 6.346 1.00 97.06 99 VAL A CA 1
ATOM 794 C C . VAL A 1 99 ? -3.351 -0.127 7.519 1.00 97.06 99 VAL A C 1
ATOM 796 O O . VAL A 1 99 ? -3.823 0.162 8.619 1.00 97.06 99 VAL A O 1
ATOM 799 N N . LEU A 1 100 ? -2.715 -1.269 7.285 1.00 96.94 100 LEU A N 1
ATOM 800 C CA . LEU A 1 100 ? -2.459 -2.253 8.330 1.00 96.94 100 LEU A CA 1
ATOM 801 C C . LEU A 1 100 ? -1.158 -1.922 9.057 1.00 96.94 100 LEU A C 1
ATOM 803 O O . LEU A 1 100 ? -0.112 -1.762 8.424 1.00 96.94 100 LEU A O 1
ATOM 807 N N . THR A 1 101 ? -1.219 -1.847 10.381 1.00 95.31 101 THR A N 1
ATOM 808 C CA . THR A 1 101 ? -0.071 -1.528 11.238 1.00 95.31 101 THR A CA 1
ATOM 809 C C . THR A 1 101 ? -0.052 -2.406 12.487 1.00 95.31 101 THR A C 1
ATOM 811 O O . THR A 1 101 ? -1.114 -2.867 12.918 1.00 95.31 101 THR A O 1
ATOM 814 N N . PRO A 1 102 ? 1.111 -2.641 13.120 1.00 93.00 102 PRO A N 1
ATOM 815 C CA . PRO A 1 102 ? 1.147 -3.136 14.490 1.00 93.00 102 PRO A CA 1
ATOM 816 C C . PRO A 1 102 ? 0.324 -2.236 15.428 1.00 93.00 102 PRO A C 1
ATOM 818 O O . PRO A 1 102 ? 0.163 -1.041 15.150 1.00 93.00 102 PRO A O 1
ATOM 821 N N . PRO A 1 103 ? -0.212 -2.776 16.533 1.00 90.12 103 PRO A N 1
ATOM 822 C CA . PRO A 1 103 ? -0.892 -1.968 17.534 1.00 90.12 103 PRO A CA 1
ATOM 823 C C . PRO A 1 103 ? 0.073 -0.980 18.210 1.00 90.12 103 PRO A C 1
ATOM 825 O O . PRO A 1 103 ? 1.290 -1.176 18.181 1.00 90.12 103 PRO A O 1
ATOM 828 N N . PRO A 1 104 ? -0.450 0.079 18.855 1.00 85.56 104 PRO A N 1
ATOM 829 C CA . PRO A 1 104 ? 0.341 0.927 19.740 1.00 85.56 104 PRO A CA 1
ATOM 830 C C . PRO A 1 104 ? 1.126 0.108 20.784 1.00 85.56 104 PRO A C 1
ATOM 832 O O . PRO A 1 104 ? 0.641 -0.941 21.215 1.00 85.56 104 PRO A O 1
ATOM 835 N N . PRO A 1 105 ? 2.298 0.596 21.237 1.00 84.25 105 PRO A N 1
ATOM 836 C CA . PRO A 1 105 ? 2.853 1.933 20.981 1.00 84.25 105 PRO A CA 1
ATOM 837 C C . PRO A 1 105 ? 3.586 2.088 19.634 1.00 84.25 105 PRO A C 1
ATOM 839 O O . PRO A 1 105 ? 3.650 3.194 19.097 1.00 84.25 105 PRO A O 1
ATOM 842 N N . GLU A 1 106 ? 4.080 1.003 19.042 1.00 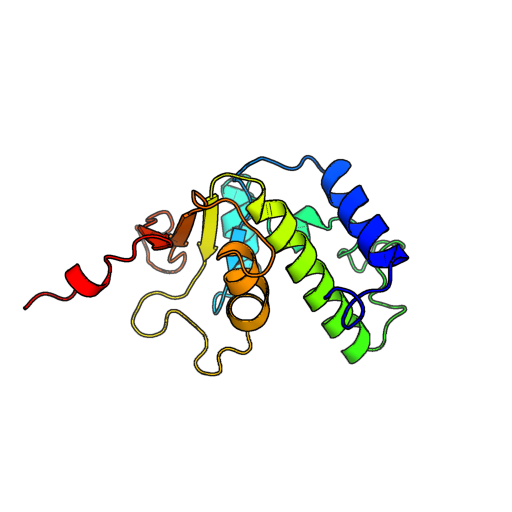85.19 106 GLU A N 1
ATOM 843 C CA . GLU A 1 106 ? 4.972 1.022 17.871 1.00 85.19 106 GLU A CA 1
ATOM 844 C C . GLU A 1 106 ? 4.216 0.731 16.566 1.00 85.19 106 GLU A C 1
ATOM 846 O O . GLU A 1 106 ? 4.374 -0.308 15.933 1.00 85.19 106 GLU A O 1
ATOM 851 N N . ARG A 1 107 ? 3.371 1.678 16.142 1.00 86.12 107 ARG A N 1
ATOM 852 C CA . ARG A 1 107 ? 2.531 1.519 14.935 1.00 86.12 107 ARG A CA 1
ATOM 853 C C . ARG A 1 107 ? 3.303 1.580 13.615 1.00 86.12 107 ARG A C 1
ATOM 855 O O . ARG A 1 107 ? 2.840 1.063 12.605 1.00 86.12 107 ARG A O 1
ATOM 862 N N . PHE A 1 108 ? 4.441 2.260 13.593 1.00 86.88 108 PHE A N 1
ATOM 863 C CA . PHE A 1 108 ? 5.211 2.493 12.376 1.00 86.88 108 PHE A CA 1
ATOM 864 C C . PHE A 1 108 ? 6.685 2.231 12.623 1.00 86.88 108 PHE A C 1
ATOM 866 O O . PHE A 1 108 ? 7.154 2.295 13.759 1.00 86.88 108 PHE A O 1
ATOM 873 N N . HIS A 1 109 ? 7.418 1.963 11.546 1.00 81.50 109 HIS A N 1
ATOM 874 C CA . HIS A 1 109 ? 8.846 1.737 11.660 1.00 81.50 109 HIS A CA 1
ATOM 875 C C . HIS A 1 109 ? 9.557 3.031 12.121 1.00 81.50 109 HIS A C 1
ATOM 877 O O . HIS A 1 109 ? 9.259 4.101 11.570 1.00 81.50 109 HIS A O 1
ATOM 883 N N . PRO A 1 110 ? 10.482 2.969 13.103 1.00 79.69 110 PRO A N 1
ATOM 884 C CA . PRO A 1 110 ? 11.087 4.163 13.704 1.00 79.69 110 PRO A CA 1
ATOM 885 C C . PRO A 1 110 ? 11.893 5.035 12.738 1.00 79.69 110 PRO A C 1
ATOM 887 O O . PRO A 1 110 ? 11.997 6.239 12.943 1.00 79.69 110 PRO A O 1
ATOM 890 N N . ASP A 1 111 ? 12.473 4.439 11.693 1.00 79.94 111 ASP A N 1
ATOM 891 C CA . ASP A 1 111 ? 13.308 5.164 10.727 1.00 79.94 111 ASP A CA 1
ATOM 892 C C . ASP A 1 111 ? 12.508 5.963 9.683 1.00 79.94 111 ASP A C 1
ATOM 894 O O . ASP A 1 111 ? 13.082 6.799 8.988 1.00 79.94 111 ASP A O 1
ATOM 898 N N . GLY A 1 112 ? 11.197 5.732 9.554 1.00 79.31 112 GLY A N 1
ATOM 899 C CA . GLY A 1 112 ? 10.384 6.396 8.535 1.00 79.31 112 GLY A CA 1
ATOM 900 C C . GLY A 1 112 ? 10.620 5.923 7.098 1.00 79.31 112 GLY A C 1
ATOM 901 O O . GLY A 1 112 ? 10.054 6.505 6.179 1.00 79.31 112 GLY A O 1
ATOM 902 N N . LEU A 1 113 ? 11.430 4.885 6.871 1.00 80.56 113 LEU A N 1
ATOM 903 C CA . LEU A 1 113 ? 11.917 4.497 5.539 1.00 80.56 113 LEU A CA 1
ATOM 904 C C . LEU A 1 113 ? 11.076 3.407 4.864 1.00 80.56 113 LEU A C 1
ATOM 906 O O . LEU A 1 113 ? 11.466 2.865 3.823 1.00 80.56 113 LEU A O 1
ATOM 910 N N . THR A 1 114 ? 9.918 3.069 5.433 1.00 85.94 114 THR A N 1
ATOM 911 C CA . THR A 1 114 ? 8.970 2.162 4.777 1.00 85.94 114 THR A CA 1
ATOM 912 C C . THR A 1 114 ? 8.344 2.835 3.559 1.00 85.94 114 THR A C 1
ATOM 914 O O . THR A 1 114 ? 8.181 4.052 3.533 1.00 85.94 114 THR A O 1
ATOM 917 N N . ASN A 1 115 ? 7.943 2.047 2.554 1.00 87.44 115 ASN A N 1
ATOM 918 C CA . ASN A 1 115 ? 7.229 2.587 1.389 1.00 87.44 115 ASN A CA 1
ATOM 919 C C . ASN A 1 115 ? 5.993 3.395 1.815 1.00 87.44 115 ASN A C 1
ATOM 921 O O . ASN A 1 115 ? 5.750 4.464 1.260 1.00 87.44 115 ASN A O 1
ATOM 925 N N . TRP A 1 116 ? 5.281 2.925 2.847 1.00 91.12 116 TRP A N 1
ATOM 926 C CA . TRP A 1 116 ? 4.175 3.654 3.459 1.00 91.12 116 TRP A CA 1
ATOM 927 C C . TRP A 1 116 ? 4.577 5.074 3.881 1.00 91.12 116 TRP A C 1
ATOM 929 O O . TRP A 1 116 ? 3.976 6.036 3.415 1.00 91.12 116 TRP A O 1
ATOM 939 N N . GLN A 1 117 ? 5.608 5.214 4.717 1.00 90.44 117 GLN A N 1
ATOM 940 C CA . GLN A 1 117 ? 6.001 6.497 5.320 1.00 90.44 117 GLN A CA 1
ATOM 941 C C . GLN A 1 117 ? 6.718 7.437 4.332 1.00 90.44 117 GLN A C 1
ATOM 943 O O . GLN A 1 117 ? 6.438 8.634 4.303 1.00 90.44 117 GLN A O 1
ATOM 948 N N . ASP A 1 118 ? 7.628 6.910 3.506 1.00 88.94 118 ASP A N 1
ATOM 949 C CA . ASP A 1 118 ? 8.484 7.709 2.610 1.00 88.94 118 ASP A CA 1
ATOM 950 C C . ASP A 1 118 ? 7.758 8.125 1.315 1.00 88.94 118 ASP A C 1
ATOM 952 O O . ASP A 1 118 ? 8.025 9.183 0.739 1.00 88.94 118 ASP A O 1
ATOM 956 N N . ILE A 1 119 ? 6.814 7.301 0.842 1.00 90.81 119 ILE A N 1
ATOM 957 C CA . ILE A 1 119 ? 6.223 7.437 -0.497 1.00 90.81 119 ILE A CA 1
ATOM 958 C C . ILE A 1 119 ? 4.702 7.554 -0.432 1.00 90.81 119 ILE A C 1
ATOM 960 O O . ILE A 1 119 ? 4.143 8.551 -0.891 1.00 90.81 119 ILE A O 1
ATOM 964 N N . GLU A 1 120 ? 4.020 6.541 0.097 1.00 94.00 120 GLU A N 1
ATOM 965 C CA . GLU A 1 120 ? 2.576 6.378 -0.095 1.00 94.00 120 GLU A CA 1
ATOM 966 C C . GLU A 1 120 ? 1.770 7.400 0.713 1.00 94.00 120 GLU A C 1
ATOM 968 O O . GLU A 1 120 ? 0.912 8.090 0.162 1.00 94.00 120 GLU A O 1
ATOM 973 N N . GLU A 1 121 ? 2.075 7.553 2.001 1.00 93.50 121 GLU A N 1
ATOM 974 C CA . GLU A 1 121 ? 1.397 8.487 2.898 1.00 93.50 121 GLU A CA 1
ATOM 975 C C . GLU A 1 121 ? 1.504 9.942 2.405 1.00 93.50 121 GLU A C 1
ATOM 977 O O . GLU A 1 121 ? 0.458 10.588 2.278 1.00 93.50 121 GLU A O 1
ATOM 982 N N . PRO A 1 122 ? 2.690 10.480 2.042 1.00 91.00 122 PRO A N 1
ATOM 983 C CA . PRO A 1 122 ? 2.784 11.818 1.463 1.00 91.00 122 PRO A CA 1
ATOM 984 C C . PRO A 1 122 ? 1.924 12.008 0.207 1.00 91.00 122 PRO A C 1
ATOM 986 O O . PRO A 1 122 ? 1.321 13.069 0.026 1.00 91.00 122 PRO A O 1
ATOM 989 N N . VAL A 1 123 ? 1.851 10.999 -0.669 1.00 90.62 123 VAL A N 1
ATOM 990 C CA . VAL A 1 123 ? 1.025 11.056 -1.886 1.00 90.62 123 VAL A CA 1
ATOM 991 C C . VAL A 1 123 ? -0.459 11.129 -1.529 1.00 90.62 123 VAL A C 1
ATOM 993 O O . VAL A 1 123 ? -1.159 12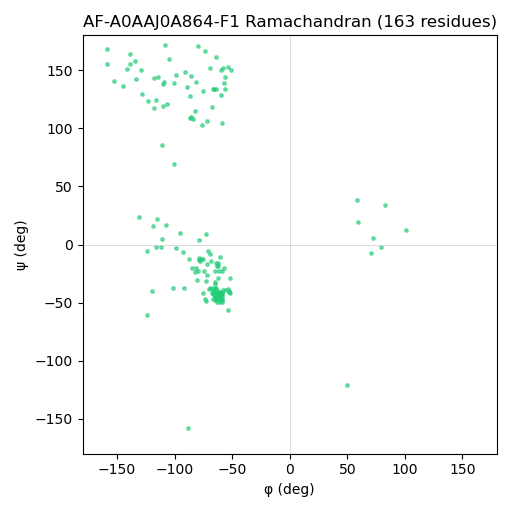.009 -2.036 1.00 90.62 123 VAL A O 1
ATOM 996 N N . LEU A 1 124 ? -0.919 10.267 -0.620 1.00 91.12 124 LEU A N 1
ATOM 997 C CA . LEU A 1 124 ? -2.310 10.225 -0.156 1.00 91.12 124 LEU A CA 1
ATOM 998 C C . LEU A 1 124 ? -2.719 11.501 0.594 1.00 91.12 124 LEU A C 1
ATOM 1000 O O . LEU A 1 124 ? -3.859 11.940 0.475 1.00 91.12 124 LEU A O 1
ATOM 1004 N N . LYS A 1 125 ? -1.785 12.137 1.312 1.00 90.50 125 LYS A N 1
ATOM 1005 C CA . LYS A 1 125 ? -1.992 13.425 2.001 1.00 90.50 125 LYS A CA 1
ATOM 1006 C C . LYS A 1 125 ? -1.920 14.646 1.077 1.00 90.50 125 LYS A C 1
ATOM 1008 O O . LYS A 1 125 ? -2.015 15.775 1.551 1.00 90.50 125 LYS A O 1
ATOM 1013 N N . GLY A 1 126 ? -1.772 14.446 -0.233 1.00 82.50 126 GLY A N 1
ATOM 1014 C CA . GLY A 1 126 ? -1.919 15.515 -1.218 1.00 82.50 126 GLY A CA 1
ATOM 1015 C C . GLY A 1 126 ? -0.628 16.114 -1.757 1.00 82.50 126 GLY A C 1
ATOM 1016 O O . GLY A 1 126 ? -0.702 17.092 -2.498 1.00 82.50 126 GLY A O 1
ATOM 1017 N N . ARG A 1 127 ? 0.546 15.507 -1.519 1.00 73.62 127 ARG A N 1
ATOM 1018 C CA . ARG A 1 127 ? 1.815 15.956 -2.135 1.00 73.62 127 ARG A CA 1
ATOM 1019 C C . ARG A 1 127 ? 1.770 15.979 -3.672 1.00 73.62 127 ARG A C 1
ATOM 1021 O O . ARG A 1 127 ? 2.572 16.672 -4.289 1.00 73.62 127 ARG A O 1
ATOM 1028 N N . LEU A 1 128 ? 0.834 15.245 -4.281 1.00 68.19 128 LEU A N 1
ATOM 1029 C CA . LEU A 1 128 ? 0.577 15.222 -5.726 1.00 68.19 128 LEU A CA 1
ATOM 1030 C C . LEU A 1 128 ? -0.818 15.763 -6.114 1.00 68.19 128 LEU A C 1
ATOM 1032 O O . LEU A 1 128 ? -1.314 15.429 -7.186 1.00 68.19 128 LEU A O 1
ATOM 1036 N N . GLY A 1 129 ? -1.458 16.575 -5.262 1.00 63.88 129 GLY A N 1
ATOM 1037 C CA . GLY A 1 129 ? -2.771 17.171 -5.549 1.00 63.88 129 GLY A CA 1
ATOM 1038 C C . GLY A 1 129 ? -3.968 16.256 -5.267 1.00 63.88 129 GLY A C 1
ATOM 1039 O O . GLY A 1 129 ? -4.955 16.305 -5.995 1.00 63.88 129 GLY A O 1
ATOM 1040 N N . ALA A 1 130 ? -3.880 15.402 -4.239 1.00 60.56 130 ALA A N 1
ATOM 1041 C CA . ALA A 1 130 ? -5.002 14.561 -3.812 1.00 60.56 130 ALA A CA 1
ATOM 1042 C C . ALA A 1 130 ? -6.226 15.411 -3.394 1.00 60.56 130 ALA A C 1
ATOM 1044 O O . ALA A 1 130 ? -6.046 16.526 -2.891 1.00 60.56 130 ALA A O 1
ATOM 1045 N N . PRO A 1 131 ? -7.460 14.896 -3.554 1.00 62.84 131 PRO A N 1
ATOM 1046 C CA . PRO A 1 131 ? -8.675 15.571 -3.112 1.00 62.84 131 PRO A CA 1
ATOM 1047 C C . PRO A 1 131 ? -8.620 15.885 -1.613 1.00 62.84 131 PRO A C 1
ATOM 1049 O O . PRO A 1 131 ? -8.227 15.046 -0.801 1.00 62.84 131 PRO A O 1
ATOM 1052 N N . THR A 1 132 ? -9.083 17.073 -1.223 1.00 65.88 132 THR A N 1
ATOM 1053 C CA . THR A 1 132 ? -9.115 17.545 0.176 1.00 65.88 132 THR A CA 1
ATOM 1054 C C . THR A 1 132 ? -9.970 16.678 1.113 1.00 65.88 132 THR A C 1
ATOM 1056 O O . THR A 1 132 ? -9.904 16.844 2.329 1.00 65.88 132 THR A O 1
ATOM 1059 N N . SER A 1 133 ? -10.760 15.747 0.572 1.00 80.31 133 SER A N 1
ATOM 1060 C CA . SER A 1 133 ? -11.664 14.855 1.304 1.00 80.31 133 SER A CA 1
ATOM 1061 C C . SER A 1 133 ? -11.119 13.442 1.560 1.00 80.31 133 SER A C 1
ATOM 1063 O O . SER A 1 133 ? -11.813 12.663 2.221 1.00 80.31 133 SER A O 1
ATOM 1065 N N . PHE A 1 134 ? -9.918 13.094 1.074 1.00 90.38 134 PHE A N 1
ATOM 1066 C CA . PHE A 1 134 ? -9.375 11.736 1.193 1.00 90.38 134 PHE A CA 1
ATOM 1067 C C . PHE A 1 134 ? -9.077 11.348 2.652 1.00 90.38 134 PHE A C 1
ATOM 1069 O O . PHE A 1 134 ? -8.458 12.113 3.397 1.00 90.38 134 PHE A O 1
ATOM 1076 N N . ARG A 1 135 ? -9.485 10.139 3.064 1.00 94.12 135 ARG A N 1
ATOM 1077 C CA . ARG A 1 135 ? -9.317 9.646 4.446 1.00 94.12 135 ARG A CA 1
ATOM 1078 C C . ARG A 1 135 ? -8.374 8.453 4.536 1.00 94.12 135 ARG A C 1
ATOM 1080 O O . ARG A 1 135 ? -8.396 7.557 3.694 1.00 94.12 135 ARG A O 1
ATOM 1087 N N . ILE A 1 136 ? -7.603 8.404 5.619 1.00 95.31 136 ILE A N 1
ATOM 1088 C CA . ILE A 1 136 ? -6.742 7.261 5.942 1.00 95.31 136 ILE A CA 1
ATOM 1089 C C . ILE A 1 136 ? -7.236 6.637 7.243 1.00 95.31 136 ILE A C 1
ATOM 1091 O O . ILE A 1 136 ? -7.335 7.320 8.268 1.00 95.31 136 ILE A O 1
ATOM 1095 N N . PHE A 1 137 ? -7.526 5.338 7.188 1.00 96.50 137 PHE A N 1
ATOM 1096 C CA . PHE A 1 137 ? -7.886 4.526 8.344 1.00 96.50 137 PHE A CA 1
ATOM 1097 C C . PHE A 1 137 ? -6.759 3.557 8.695 1.00 96.50 137 PHE A C 1
ATOM 1099 O O . PHE A 1 137 ? -6.167 2.958 7.799 1.00 96.50 137 PHE A O 1
ATOM 1106 N N . LEU A 1 138 ? -6.497 3.372 9.987 1.00 95.69 138 LEU A N 1
ATOM 1107 C CA . LEU A 1 138 ? -5.624 2.314 10.490 1.00 95.69 138 LEU A CA 1
ATOM 1108 C C . LEU A 1 138 ? -6.440 1.122 10.971 1.00 95.69 138 LEU A C 1
ATOM 1110 O O . LEU A 1 138 ? -7.522 1.304 11.528 1.00 95.69 138 LEU A O 1
ATOM 1114 N N . VAL A 1 139 ? -5.883 -0.072 10.789 1.00 96.38 139 VAL A N 1
ATOM 1115 C CA . VAL A 1 139 ? -6.358 -1.337 11.360 1.00 96.38 139 VAL A CA 1
ATOM 1116 C C . VAL A 1 139 ? -5.163 -2.091 11.939 1.00 96.38 139 VAL A C 1
ATOM 1118 O O . VAL A 1 139 ? -4.076 -2.085 11.355 1.00 96.38 139 VAL A O 1
ATOM 1121 N N . HIS A 1 140 ? -5.375 -2.763 13.070 1.00 95.00 140 HIS A N 1
ATOM 1122 C CA . HIS A 1 140 ? -4.353 -3.560 13.748 1.00 95.00 140 HIS A CA 1
ATOM 1123 C C . HIS A 1 140 ? -4.677 -5.055 13.662 1.00 95.00 140 HIS A C 1
ATOM 1125 O O . HIS A 1 140 ? -5.278 -5.607 14.584 1.00 95.00 140 HIS A O 1
ATOM 1131 N N . PRO A 1 141 ? -4.278 -5.745 12.577 1.00 93.75 141 PRO A N 1
ATOM 1132 C CA . PRO A 1 141 ? -4.728 -7.111 12.301 1.00 93.75 141 PRO A CA 1
ATOM 1133 C C . PRO A 1 141 ? -4.173 -8.165 13.273 1.00 93.75 141 PRO A C 1
ATOM 1135 O O . PRO A 1 141 ? -4.555 -9.327 13.191 1.00 93.75 141 PRO A O 1
ATOM 1138 N N . THR A 1 142 ? -3.235 -7.802 14.150 1.00 91.75 142 THR A N 1
ATOM 1139 C CA . THR A 1 142 ? -2.662 -8.693 15.172 1.00 91.75 142 THR A CA 1
ATOM 1140 C C . THR A 1 142 ? -3.386 -8.609 16.519 1.00 91.75 142 THR A C 1
ATOM 1142 O O . THR A 1 142 ? -3.062 -9.385 17.416 1.00 91.75 142 THR A O 1
ATOM 1145 N N . VAL A 1 143 ? -4.341 -7.687 16.691 1.00 91.94 143 VAL A N 1
ATOM 1146 C CA . VAL A 1 143 ? -5.117 -7.562 17.932 1.00 91.94 143 VAL A CA 1
ATOM 1147 C C . VAL A 1 143 ? -6.318 -8.496 17.865 1.00 91.94 143 VAL A C 1
ATOM 1149 O O . VAL A 1 143 ? -7.267 -8.242 17.124 1.00 91.94 143 VAL A O 1
ATOM 1152 N N . GLN A 1 144 ? -6.275 -9.568 18.653 1.00 91.06 144 GLN A N 1
ATOM 1153 C CA . GLN A 1 144 ? -7.335 -10.571 18.681 1.00 91.06 144 GLN A CA 1
ATOM 1154 C C . GLN A 1 144 ? -8.688 -9.955 19.075 1.00 91.06 144 GLN A C 1
ATOM 1156 O O . GLN A 1 144 ? -8.790 -9.267 20.092 1.00 91.06 144 GLN A O 1
ATOM 1161 N N . GLY A 1 145 ? -9.727 -10.218 18.279 1.00 91.12 145 GLY A N 1
ATOM 1162 C CA . GLY A 1 145 ? -11.080 -9.677 18.458 1.00 91.12 145 GLY A CA 1
ATOM 11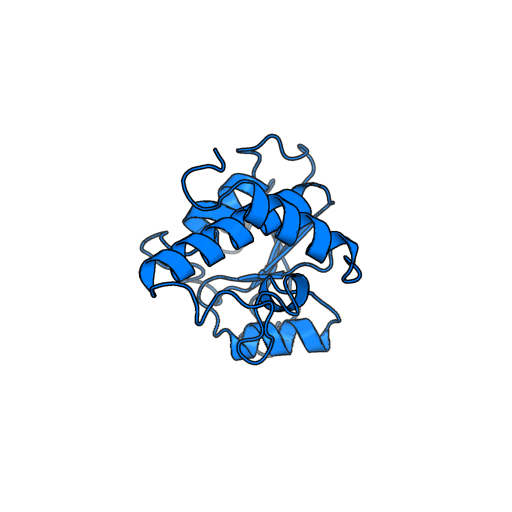63 C C . GLY A 1 145 ? -11.272 -8.238 17.960 1.00 91.12 145 GLY A C 1
ATOM 1164 O O . GLY A 1 145 ? -12.386 -7.716 18.026 1.00 91.12 145 GLY A O 1
ATOM 1165 N N . ALA A 1 146 ? -10.213 -7.594 17.467 1.00 90.94 146 ALA A N 1
ATOM 1166 C CA . ALA A 1 146 ? -10.235 -6.247 16.900 1.00 90.94 146 ALA A CA 1
ATOM 1167 C C . ALA A 1 146 ? -9.518 -6.188 15.539 1.00 90.94 146 ALA A C 1
ATOM 1169 O O . ALA A 1 146 ? -9.096 -5.117 15.101 1.00 90.94 146 ALA A O 1
ATOM 1170 N N . GLU A 1 147 ? -9.419 -7.321 14.842 1.00 93.00 147 GLU A N 1
ATOM 1171 C CA . GLU A 1 147 ? -8.720 -7.462 13.560 1.00 93.00 147 GLU A CA 1
ATOM 1172 C C . GLU A 1 147 ? -9.340 -6.594 12.454 1.00 93.00 147 GLU A C 1
ATOM 1174 O O . GLU A 1 147 ? -8.690 -6.324 11.445 1.00 93.00 147 GLU A O 1
ATOM 1179 N N . ASP A 1 148 ? -10.587 -6.163 12.655 1.00 93.19 148 ASP A N 1
ATOM 1180 C CA . ASP A 1 148 ? -11.370 -5.290 11.775 1.00 93.19 148 ASP A CA 1
ATOM 1181 C C . ASP A 1 148 ? -11.640 -3.905 12.360 1.00 93.19 148 ASP A C 1
ATOM 1183 O O . ASP A 1 148 ? -12.257 -3.053 11.709 1.00 93.19 148 ASP A O 1
ATOM 1187 N N . PHE A 1 149 ? -11.195 -3.659 13.594 1.00 93.44 149 PHE A N 1
ATOM 1188 C CA . PHE A 1 149 ? -11.389 -2.365 14.216 1.00 93.44 149 PHE A CA 1
ATOM 1189 C C . PHE A 1 149 ? -10.558 -1.326 13.471 1.00 93.44 149 PHE A C 1
ATOM 1191 O O . PHE A 1 149 ? -9.328 -1.398 13.419 1.00 93.44 149 PHE A O 1
ATOM 1198 N N . ARG A 1 150 ? -11.256 -0.343 12.899 1.00 93.81 150 ARG A N 1
ATOM 1199 C CA . ARG A 1 150 ? -10.646 0.735 12.129 1.00 93.81 150 ARG A CA 1
ATOM 1200 C C . ARG A 1 150 ? -10.897 2.088 12.766 1.00 93.81 150 ARG A C 1
ATOM 1202 O O . ARG A 1 150 ? -12.004 2.369 13.225 1.00 93.81 150 ARG A O 1
ATOM 1209 N N . TYR A 1 151 ? -9.904 2.960 12.694 1.00 94.06 151 TYR A N 1
ATOM 1210 C CA . TYR A 1 151 ? -10.021 4.345 13.139 1.00 94.06 151 TYR A CA 1
ATOM 1211 C C . TYR A 1 151 ? -9.281 5.289 12.202 1.00 94.06 151 TYR A C 1
ATOM 1213 O O . TYR A 1 151 ? -8.326 4.906 11.532 1.00 94.06 151 TYR A O 1
ATOM 1221 N N . GLN A 1 152 ? -9.759 6.526 12.120 1.00 94.75 152 GLN A N 1
ATOM 1222 C CA . GLN A 1 152 ? -9.212 7.524 11.211 1.00 94.75 152 GLN A CA 1
ATOM 1223 C C . GLN A 1 152 ? -7.959 8.182 11.801 1.00 94.75 152 GLN A C 1
ATOM 1225 O O . GLN A 1 152 ? -7.937 8.513 12.985 1.00 94.75 152 GLN A O 1
ATOM 1230 N N . ILE A 1 153 ? -6.955 8.415 10.954 1.00 92.81 153 ILE A N 1
ATOM 1231 C CA . ILE A 1 153 ? -5.743 9.192 11.282 1.00 92.81 153 ILE A CA 1
ATOM 1232 C C . ILE A 1 153 ? -5.501 10.375 10.331 1.00 92.81 153 ILE A C 1
ATOM 1234 O O . ILE A 1 153 ? -4.570 11.153 10.510 1.00 92.81 153 ILE A O 1
ATOM 1238 N N . TRP A 1 154 ? -6.305 10.510 9.276 1.00 92.69 154 TRP A N 1
ATOM 1239 C CA . TRP A 1 154 ? -6.234 11.634 8.345 1.00 92.69 154 TRP A CA 1
ATOM 1240 C C . TRP A 1 154 ? -7.602 11.881 7.693 1.00 92.69 154 TRP A C 1
ATOM 1242 O O . TRP A 1 154 ? -8.276 10.901 7.355 1.00 92.69 154 TRP A O 1
ATOM 1252 N N . PRO A 1 155 ? -8.022 13.146 7.488 1.00 90.75 155 PRO A N 1
ATOM 1253 C CA . PRO A 1 155 ? -7.325 14.386 7.866 1.00 90.75 155 PRO A CA 1
ATOM 1254 C C . PRO A 1 155 ? -7.444 14.739 9.354 1.00 90.75 155 PRO A C 1
ATOM 1256 O O . PRO A 1 155 ? -6.696 15.575 9.844 1.00 90.75 155 PRO A O 1
ATOM 1259 N N . LEU A 1 156 ? -8.361 14.094 10.079 1.00 89.12 156 LEU A N 1
ATOM 1260 C CA . LEU A 1 156 ? -8.512 14.258 11.525 1.00 89.12 156 LEU A CA 1
ATOM 1261 C C . LEU A 1 156 ? -7.979 13.012 12.232 1.00 89.12 156 LEU A C 1
ATOM 1263 O O . LEU A 1 156 ? -8.488 11.916 11.983 1.00 89.12 156 LEU A O 1
ATOM 1267 N N . ASP A 1 157 ? -6.988 13.203 13.102 1.00 89.62 157 ASP A N 1
ATOM 1268 C CA . ASP A 1 157 ? -6.479 12.200 14.038 1.00 89.62 157 ASP A CA 1
ATOM 1269 C C . ASP A 1 157 ? -6.890 12.612 15.455 1.00 89.62 157 ASP A C 1
ATOM 1271 O O . ASP A 1 157 ? -6.560 13.701 15.923 1.00 89.62 157 ASP A O 1
ATOM 1275 N N . SER A 1 158 ? -7.665 11.760 16.120 1.00 85.88 158 SER A N 1
ATOM 1276 C CA . SER A 1 158 ? -8.113 11.965 17.505 1.00 85.88 158 SER A CA 1
ATOM 1277 C C . SER A 1 158 ? -7.614 10.866 18.440 1.00 85.88 158 SER A C 1
ATOM 1279 O O . SER A 1 158 ? -8.124 10.718 19.548 1.00 85.88 158 SER A O 1
ATOM 1281 N N . THR A 1 159 ? -6.614 10.084 18.020 1.00 84.81 159 THR A N 1
ATOM 1282 C CA . THR A 1 159 ? -6.058 8.990 18.835 1.00 84.81 159 THR A CA 1
ATOM 1283 C C . THR A 1 159 ? -5.383 9.487 20.111 1.00 84.81 159 THR A C 1
ATOM 1285 O O . THR A 1 159 ? -5.326 8.764 21.102 1.00 84.81 159 THR A O 1
ATOM 1288 N N . ASN A 1 160 ? -4.950 10.750 20.140 1.00 79.50 160 ASN A N 1
ATOM 1289 C CA . ASN A 1 160 ? -4.462 11.417 21.347 1.00 79.50 160 ASN A CA 1
ATOM 1290 C C . ASN A 1 160 ? -5.521 11.528 22.461 1.00 79.50 160 ASN A C 1
ATOM 1292 O O . ASN A 1 160 ? -5.153 11.649 23.623 1.00 79.50 160 ASN A O 1
ATOM 1296 N N . GLN A 1 161 ? -6.814 11.469 22.131 1.00 80.94 161 GLN A N 1
ATOM 1297 C CA . GLN A 1 161 ? -7.905 11.513 23.112 1.00 80.94 161 GLN A CA 1
ATOM 1298 C C . GLN A 1 161 ? -8.124 10.168 23.819 1.00 80.94 161 GLN A C 1
ATOM 1300 O O . GLN A 1 161 ? -8.874 10.103 24.788 1.00 80.94 161 GLN A O 1
ATOM 1305 N N . TRP A 1 162 ? -7.513 9.086 23.327 1.00 79.00 162 TRP A N 1
ATOM 1306 C CA . TRP A 1 162 ? -7.700 7.736 23.871 1.00 79.00 162 TRP A CA 1
ATOM 1307 C C . TRP A 1 162 ? -6.785 7.437 25.054 1.00 79.00 162 TRP A C 1
ATOM 1309 O O . TRP A 1 162 ? -7.057 6.525 25.832 1.00 79.00 162 TRP A O 1
ATOM 1319 N N . ILE A 1 163 ? -5.698 8.197 25.189 1.00 68.75 163 ILE A N 1
ATOM 1320 C CA . ILE A 1 163 ? -4.824 8.128 26.353 1.00 68.75 163 ILE A CA 1
ATOM 1321 C C . ILE A 1 163 ? -5.558 8.867 27.475 1.00 68.75 163 ILE A C 1
ATOM 1323 O O . ILE A 1 163 ? -5.657 10.093 27.460 1.00 68.75 163 ILE A O 1
ATOM 1327 N N . GLY A 1 164 ? -6.153 8.107 28.396 1.00 58.69 164 GLY A N 1
ATOM 1328 C CA . GLY A 1 164 ? -6.831 8.656 29.568 1.00 58.69 164 GLY A CA 1
ATOM 1329 C C . GLY A 1 164 ? -5.901 9.556 30.388 1.00 58.69 164 GLY A C 1
ATOM 1330 O O . GLY A 1 164 ? -4.699 9.300 30.463 1.00 58.69 164 GLY A O 1
ATOM 1331 N N . LYS A 1 165 ? -6.474 10.620 30.963 1.00 40.50 165 LYS A N 1
ATOM 1332 C CA . LYS A 1 165 ? -5.824 11.447 31.989 1.00 40.50 165 LYS A CA 1
ATOM 1333 C C . LYS A 1 165 ? -5.484 10.634 33.232 1.00 40.50 165 LYS A C 1
ATOM 1335 O O . LYS A 1 165 ? -6.298 9.747 33.572 1.00 40.50 165 LYS A O 1
#

Solvent-accessible surface area (backbone atoms only — not comparable to full-atom values): 9314 Å² total; per-residue (Å²): 133,62,79,86,38,38,55,74,66,56,49,52,52,52,56,49,35,47,64,72,44,87,68,57,84,62,30,45,43,51,57,37,80,56,60,67,68,58,53,49,52,57,26,58,79,67,75,33,34,37,70,60,62,48,44,39,55,53,63,33,86,89,35,91,70,20,56,64,85,81,34,55,74,70,55,40,51,33,39,52,54,33,50,46,40,54,49,26,51,58,50,29,75,46,57,39,42,41,31,36,22,40,58,82,92,64,38,56,63,93,83,44,77,46,64,39,61,66,41,24,49,48,32,42,75,28,79,76,71,31,55,96,75,38,32,37,27,40,27,24,67,84,42,86,98,35,50,78,49,67,48,55,60,30,86,61,61,62,69,78,72,70,63,75,131

Sequence (165 aa):
VYPQYLTIEEVAQIIEQFKICPWLENKQVLWSGVNRTQVQAWADQRGMQTLTTAMGPLMDHSNPMCLRSEKRPSAWSKYVKGASLVFAWRISQGSFTTVLTPPPPERFHPDGLTNWQDIEEPVLKGRLGAPTSFRIFLVHPTVQGAEDFRYQIWPLDSTNQWIGK

Organism: NCBI:txid1209918

Nearest PDB structures (foldseek):
  7vlk-assembly1_C  TM=2.526E-01  e=7.496E-01  Homo sapiens
  7kmf-assembly1_C  TM=2.608E-01  e=1.151E+00  Homo sapiens
  7kmf-assembly1_D  TM=2.592E-01  e=2.123E+00  Homo sapiens
  7trj-assembly1_C  TM=2.389E-01  e=2.257E+00  Homo sapiens

pLDDT: mean 89.45, std 9.78, range [40.5, 97.12]

Mean predicted aligned error: 4.94 Å